Protein AF-A0A5M8P468-F1 (afdb_monomer)

Mean predicted aligned error: 10.77 Å

Foldseek 3Di:
DDDPDDDPLVVVQVVVVVVVCVVCVPVPQKDKDWDWDFDDDPPDPCRPIDIDIQIDGPVSSVVSVVCQCVDPVNVVVVVVVVVVVVVVVVVCVVPVD

Radius of gyration: 17.07 Å; Cα contacts (8 Å, |Δi|>4): 68; chains: 1; bounding box: 44×42×34 Å

Sequence (97 aa):
MNEKQKSEFAQKLEQTVKELTSAVEGQKGKGFIFIGVECLEDGDADSTNAVIAIAGSGRQIVEGLAQFIKNPQTRPIMDKAMNLVALGSIADLLTSK

Organism: NCBI:txid2540710

pLDDT: mean 73.24, std 12.19, range [32.56, 87.56]

Nearest PDB structures (foldseek):
  8dol-assembly1_F  TM=3.935E-01  e=9.765E+00  Helicobacter pylori 26695

Structure (mmCIF, N/CA/C/O backbone):
data_AF-A0A5M8P468-F1
#
_entry.id   AF-A0A5M8P468-F1
#
loop_
_atom_site.group_PDB
_atom_site.id
_atom_site.type_symbol
_atom_site.label_atom_id
_atom_site.label_alt_id
_atom_site.label_comp_id
_atom_site.label_asym_id
_atom_site.label_entity_id
_atom_site.label_seq_id
_atom_site.pdbx_PDB_ins_code
_atom_site.Cartn_x
_atom_site.Cartn_y
_atom_site.Cartn_z
_atom_site.occupancy
_atom_site.B_iso_or_equiv
_atom_site.auth_seq_id
_atom_site.auth_comp_id
_atom_site.auth_asym_id
_atom_site.auth_atom_id
_atom_site.pdbx_PDB_model_num
ATOM 1 N N . MET A 1 1 ? 29.426 -0.879 8.395 1.00 32.56 1 MET A N 1
ATOM 2 C CA . MET A 1 1 ? 28.009 -1.018 8.002 1.00 32.56 1 MET A CA 1
ATOM 3 C C . MET A 1 1 ? 27.494 0.386 7.766 1.00 32.56 1 MET A C 1
ATOM 5 O O . MET A 1 1 ? 27.363 1.108 8.740 1.00 32.56 1 MET A O 1
ATOM 9 N N . ASN A 1 2 ? 27.326 0.816 6.514 1.00 38.31 2 ASN A N 1
ATOM 10 C C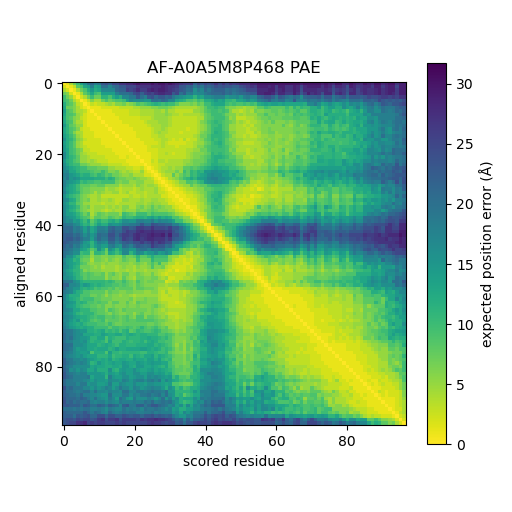A . ASN A 1 2 ? 26.673 2.099 6.253 1.00 38.31 2 ASN A CA 1
ATOM 11 C C . ASN A 1 2 ? 25.190 1.808 6.072 1.00 38.31 2 ASN A C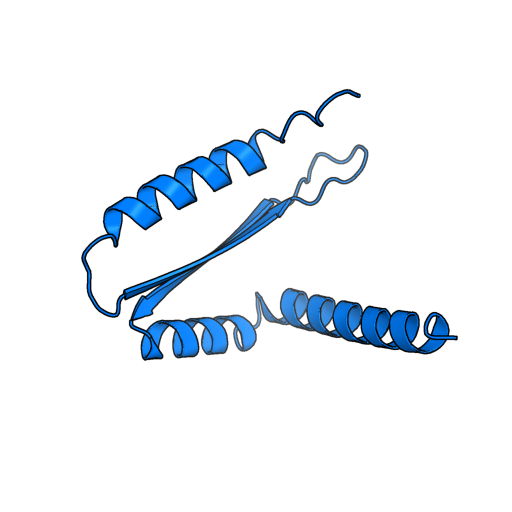 1
ATOM 13 O O . ASN A 1 2 ? 24.807 1.123 5.124 1.00 38.31 2 ASN A O 1
ATOM 17 N N . GLU A 1 3 ? 24.381 2.269 7.020 1.00 44.62 3 GLU A N 1
ATOM 18 C CA . GLU A 1 3 ? 22.939 2.374 6.847 1.00 44.62 3 GLU A CA 1
ATOM 19 C C . GLU A 1 3 ? 22.698 3.107 5.523 1.00 44.62 3 GLU A C 1
ATOM 21 O O . GLU A 1 3 ? 23.156 4.236 5.341 1.00 44.62 3 GLU A O 1
ATOM 26 N N . LYS A 1 4 ? 22.083 2.421 4.551 1.00 53.56 4 LYS A N 1
ATOM 27 C CA . LYS A 1 4 ? 21.727 3.003 3.252 1.00 53.56 4 LYS A CA 1
ATOM 28 C C . LYS A 1 4 ? 20.987 4.312 3.520 1.00 53.56 4 LYS A C 1
ATOM 30 O O . LYS A 1 4 ? 19.909 4.282 4.113 1.00 53.56 4 LYS A O 1
ATOM 35 N N . GLN A 1 5 ? 21.561 5.439 3.101 1.00 57.34 5 GLN A N 1
ATOM 36 C CA . GLN A 1 5 ? 20.862 6.720 3.107 1.00 57.34 5 GLN A CA 1
ATOM 37 C C . GLN A 1 5 ? 19.545 6.523 2.350 1.00 57.34 5 GLN A C 1
ATOM 39 O O . GLN A 1 5 ? 19.553 6.174 1.170 1.00 57.34 5 GLN A O 1
ATOM 44 N N . LYS A 1 6 ? 18.414 6.651 3.055 1.00 62.53 6 LYS A N 1
ATOM 45 C CA . LYS A 1 6 ? 17.086 6.582 2.436 1.00 62.53 6 LYS A CA 1
ATOM 46 C C . LYS A 1 6 ? 16.991 7.694 1.395 1.00 62.53 6 LYS A C 1
ATOM 48 O O . LYS A 1 6 ? 17.365 8.827 1.708 1.00 62.53 6 LYS A O 1
ATOM 53 N N . SER A 1 7 ? 16.483 7.374 0.208 1.00 75.44 7 SER A N 1
ATOM 54 C CA . SER A 1 7 ? 16.243 8.354 -0.852 1.00 75.44 7 SER A CA 1
ATOM 55 C C . SER A 1 7 ? 15.368 9.508 -0.353 1.00 75.44 7 SER A C 1
ATOM 57 O O . SER A 1 7 ? 14.561 9.350 0.571 1.00 75.44 7 SER A O 1
ATOM 59 N N . GLU A 1 8 ? 15.495 10.682 -0.976 1.00 79.12 8 GLU A N 1
ATOM 60 C CA . GLU A 1 8 ? 14.618 11.820 -0.670 1.00 79.12 8 GLU A CA 1
ATOM 61 C C . GLU A 1 8 ? 13.137 11.470 -0.875 1.00 79.12 8 GLU A C 1
ATOM 63 O O . GLU A 1 8 ? 12.273 11.964 -0.147 1.00 79.12 8 GLU A O 1
ATOM 68 N N . PHE A 1 9 ? 12.838 10.593 -1.840 1.00 75.62 9 PHE A N 1
ATOM 69 C CA . PHE A 1 9 ? 11.493 10.085 -2.078 1.00 75.62 9 PHE A CA 1
ATOM 70 C C . PHE A 1 9 ? 10.975 9.283 -0.881 1.00 75.62 9 PHE A C 1
ATOM 72 O O . PHE A 1 9 ? 9.902 9.592 -0.363 1.00 75.62 9 PHE A O 1
ATOM 79 N N . ALA A 1 10 ? 11.754 8.319 -0.378 1.00 76.88 10 ALA A N 1
ATOM 80 C CA . ALA A 1 10 ? 11.377 7.527 0.790 1.00 76.88 10 ALA A CA 1
ATOM 81 C C . ALA A 1 10 ? 11.175 8.402 2.040 1.00 76.88 10 ALA A C 1
ATOM 83 O O . ALA A 1 10 ? 10.227 8.192 2.795 1.00 76.88 10 ALA A O 1
ATOM 84 N N . GLN A 1 11 ? 12.013 9.424 2.237 1.00 82.00 11 GLN A N 1
ATOM 85 C CA . GLN A 1 11 ? 11.864 10.361 3.357 1.00 82.00 11 GLN A CA 1
ATOM 86 C C . GLN A 1 11 ? 10.570 11.187 3.256 1.00 82.00 11 GLN A C 1
ATOM 88 O O . GLN A 1 11 ? 9.832 11.305 4.237 1.00 82.00 11 GLN A O 1
ATOM 93 N N . LYS A 1 12 ? 10.251 11.719 2.067 1.00 81.38 12 LYS A N 1
ATOM 94 C CA . LYS A 1 12 ? 8.993 12.448 1.817 1.00 81.38 12 LYS A CA 1
ATOM 95 C C . LYS A 1 12 ? 7.769 11.545 1.974 1.00 81.38 12 LYS A C 1
ATOM 97 O O . LYS A 1 12 ? 6.752 11.977 2.522 1.00 81.38 12 LYS A O 1
ATOM 102 N N . LEU A 1 13 ? 7.872 10.289 1.538 1.00 82.56 13 LEU A N 1
ATOM 103 C CA . LEU A 1 13 ? 6.824 9.285 1.694 1.00 82.56 13 LEU A CA 1
ATOM 104 C C . LEU A 1 13 ? 6.540 9.010 3.176 1.00 82.56 13 LEU A C 1
ATOM 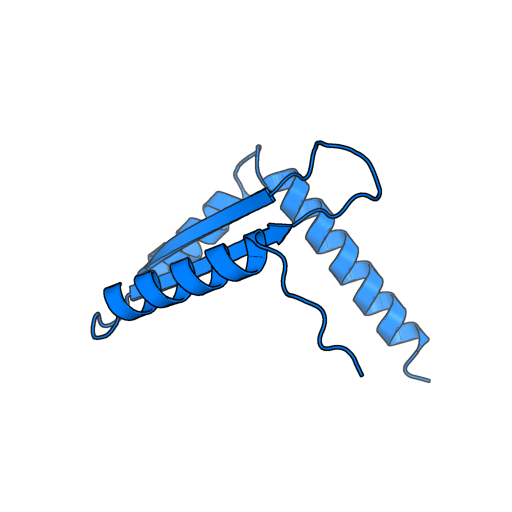106 O O . LEU A 1 13 ? 5.389 9.066 3.600 1.00 82.56 13 LEU A O 1
ATOM 110 N N . GLU A 1 14 ? 7.582 8.786 3.980 1.00 82.31 14 GLU A N 1
ATOM 111 C CA . GLU A 1 14 ? 7.453 8.558 5.425 1.00 82.31 14 GLU A CA 1
ATOM 112 C C . GLU A 1 14 ? 6.832 9.751 6.152 1.00 82.31 14 GLU A C 1
ATOM 114 O O . GLU A 1 14 ? 5.981 9.568 7.026 1.00 82.31 14 GLU A O 1
ATOM 119 N N . GLN A 1 15 ? 7.223 10.970 5.781 1.00 86.50 15 GLN A N 1
ATOM 120 C CA . GLN A 1 15 ? 6.644 12.182 6.350 1.00 86.50 15 GLN A CA 1
ATOM 121 C C . GLN A 1 15 ? 5.149 12.302 6.013 1.00 86.50 15 GLN A C 1
ATOM 123 O O . GLN A 1 15 ? 4.333 12.525 6.906 1.00 86.50 15 GLN A O 1
ATOM 128 N N . THR A 1 16 ? 4.779 12.041 4.757 1.00 84.56 16 THR A N 1
ATOM 129 C CA . THR A 1 16 ? 3.377 12.050 4.304 1.00 84.56 16 THR A CA 1
ATOM 130 C C . THR A 1 16 ? 2.541 11.005 5.052 1.00 84.56 16 THR A C 1
ATOM 132 O O . THR A 1 16 ? 1.427 11.288 5.493 1.00 84.56 16 THR A O 1
ATOM 135 N N . VAL A 1 17 ? 3.081 9.798 5.258 1.00 84.81 17 VAL A N 1
ATOM 136 C CA . VAL A 1 17 ? 2.400 8.735 6.017 1.00 84.81 17 VAL A CA 1
ATOM 137 C C . VAL A 1 17 ? 2.177 9.143 7.474 1.00 84.81 17 VAL A C 1
ATOM 139 O O . VAL A 1 17 ? 1.093 8.897 8.006 1.00 84.81 17 VAL A O 1
ATOM 142 N N . LYS A 1 18 ? 3.156 9.786 8.126 1.00 87.56 18 LYS A N 1
ATOM 143 C CA . LYS A 1 18 ? 3.003 10.286 9.505 1.00 87.56 18 LYS A CA 1
ATOM 144 C C . LYS A 1 18 ? 1.877 11.311 9.607 1.00 87.56 18 LYS A C 1
ATOM 146 O O . LYS A 1 18 ? 1.003 11.161 10.456 1.00 87.56 18 LYS A O 1
ATOM 151 N N . GLU A 1 19 ? 1.861 12.296 8.713 1.00 87.25 19 GLU A N 1
ATOM 152 C CA . GLU A 1 19 ? 0.837 13.347 8.691 1.00 87.25 19 GLU A CA 1
ATOM 153 C C . GLU A 1 19 ? -0.571 12.773 8.485 1.00 87.25 19 GLU A C 1
ATOM 155 O O . GLU A 1 19 ? -1.500 13.117 9.218 1.00 87.25 19 GLU A O 1
ATOM 160 N N . LEU A 1 20 ? -0.725 11.835 7.546 1.00 84.25 20 LEU A N 1
ATOM 161 C CA . LEU A 1 20 ? -2.006 11.172 7.293 1.00 84.25 20 LEU A CA 1
ATOM 162 C C . LEU A 1 20 ? -2.441 10.271 8.454 1.00 84.25 20 LEU A C 1
ATOM 164 O O . LEU A 1 20 ? -3.629 10.233 8.775 1.00 84.25 20 LEU A O 1
ATOM 168 N N . THR A 1 21 ? -1.501 9.580 9.109 1.00 83.31 21 THR A N 1
ATOM 169 C CA . THR A 1 21 ? -1.787 8.748 10.293 1.00 83.31 21 THR A CA 1
ATOM 170 C C . THR A 1 21 ? -2.357 9.605 11.413 1.00 83.31 21 THR A C 1
ATOM 172 O O . THR A 1 21 ? -3.423 9.291 11.937 1.00 83.31 21 THR A O 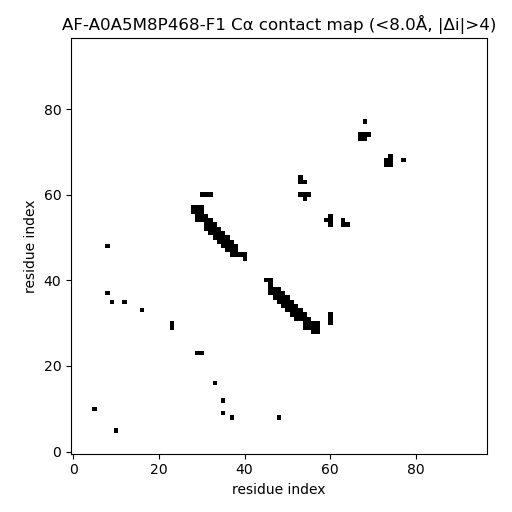1
ATOM 175 N N . SER A 1 22 ? -1.703 10.725 11.722 1.00 86.31 22 SER A N 1
ATOM 176 C CA . SER A 1 22 ? -2.178 11.667 12.736 1.00 86.31 22 SER A CA 1
ATOM 177 C C . SER A 1 22 ? -3.523 12.293 12.360 1.00 86.31 22 SER A C 1
ATOM 179 O O . SER A 1 22 ? -4.371 12.487 13.226 1.00 86.31 22 SER A O 1
ATOM 181 N N . ALA A 1 23 ? -3.772 12.559 11.074 1.00 83.50 23 ALA A N 1
ATOM 182 C CA . ALA A 1 23 ? -5.050 13.106 10.623 1.00 83.50 23 ALA A CA 1
ATOM 183 C C . ALA A 1 23 ? -6.228 12.139 10.837 1.00 83.50 23 ALA A C 1
ATOM 185 O O . ALA A 1 23 ? -7.349 12.592 11.070 1.00 83.50 23 ALA A O 1
ATOM 186 N N . VAL A 1 24 ? -6.007 10.821 10.758 1.00 80.69 24 VAL A N 1
ATOM 187 C CA . VAL A 1 24 ? -7.059 9.803 10.963 1.00 80.69 24 VAL A CA 1
ATOM 188 C C . VAL A 1 24 ? -7.068 9.209 12.373 1.00 80.69 24 VAL A C 1
ATOM 190 O O . VAL A 1 24 ? -7.960 8.424 12.701 1.00 80.69 24 VAL A O 1
ATOM 193 N N . 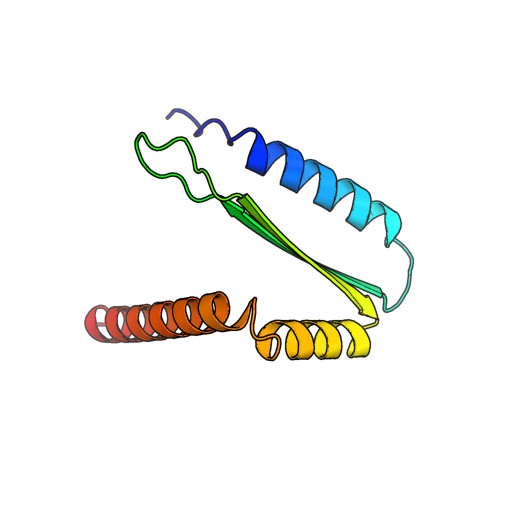GLU A 1 25 ? -6.118 9.593 13.221 1.00 81.75 25 GLU A N 1
ATOM 194 C CA . GLU A 1 25 ? -6.037 9.156 14.609 1.00 81.75 25 GLU A CA 1
ATOM 195 C C . GLU A 1 25 ? -7.311 9.560 15.372 1.00 81.75 25 GLU A C 1
ATOM 197 O O . GLU A 1 25 ? -7.805 10.683 15.280 1.00 81.75 25 GLU A O 1
ATOM 202 N N . GLY A 1 26 ? -7.927 8.601 16.067 1.00 78.25 26 GLY A N 1
ATOM 203 C CA . GLY A 1 26 ? -9.217 8.801 16.739 1.00 78.25 26 GLY A CA 1
ATOM 204 C C . GLY A 1 26 ? -10.454 8.755 15.825 1.00 78.25 26 GLY A C 1
ATOM 205 O O . GLY A 1 26 ? -11.578 8.706 16.334 1.00 78.25 26 GLY A O 1
ATOM 206 N N . GLN A 1 27 ? -10.300 8.681 14.497 1.00 79.56 27 GLN A N 1
ATOM 207 C CA . GLN A 1 27 ? -11.425 8.507 13.573 1.00 79.56 27 GLN A CA 1
ATOM 208 C C . GLN A 1 27 ? -11.791 7.021 13.435 1.00 79.56 27 GLN A C 1
ATOM 210 O O . GLN A 1 27 ? -11.231 6.286 12.621 1.00 79.56 27 GLN A O 1
ATOM 215 N N . LYS A 1 28 ? -12.762 6.557 14.235 1.00 74.62 28 LYS A N 1
ATOM 216 C CA . LYS A 1 28 ? -13.203 5.152 14.209 1.00 74.62 28 LYS A CA 1
ATOM 217 C C . LYS A 1 28 ? -13.650 4.722 12.809 1.00 74.62 28 LYS A C 1
ATOM 219 O O . LYS A 1 28 ? -14.533 5.329 12.207 1.00 74.62 28 LYS A O 1
ATOM 224 N N . GLY A 1 29 ? -13.065 3.625 12.334 1.00 73.75 29 GLY A N 1
ATOM 225 C CA . GLY A 1 29 ? -13.461 2.953 11.100 1.00 73.75 29 GLY A CA 1
ATOM 226 C C . GLY A 1 29 ? -12.906 3.562 9.816 1.00 73.75 29 GLY A C 1
ATOM 227 O O . GLY A 1 29 ? -13.285 3.064 8.759 1.00 73.75 29 GLY A O 1
ATOM 228 N N . LYS A 1 30 ? -12.037 4.582 9.886 1.00 80.25 30 LYS A N 1
ATOM 229 C CA . LYS A 1 30 ? -11.324 5.154 8.733 1.00 80.25 30 LYS A CA 1
ATOM 230 C C . LYS A 1 30 ? -9.880 4.663 8.677 1.00 80.25 30 LYS A C 1
ATOM 232 O O . LYS A 1 30 ? -9.270 4.402 9.707 1.00 80.25 30 LYS A O 1
ATOM 237 N N . GLY A 1 31 ? -9.341 4.558 7.471 1.00 81.38 31 GLY A N 1
ATOM 238 C CA . GLY A 1 31 ? -7.955 4.187 7.230 1.00 81.38 31 GLY A CA 1
ATOM 239 C C . GLY A 1 31 ? -7.514 4.568 5.825 1.00 81.38 31 GLY A C 1
ATOM 240 O O . GLY A 1 31 ? -8.302 5.071 5.017 1.00 81.38 31 GLY A O 1
ATOM 241 N N . PHE A 1 32 ? -6.241 4.326 5.541 1.00 8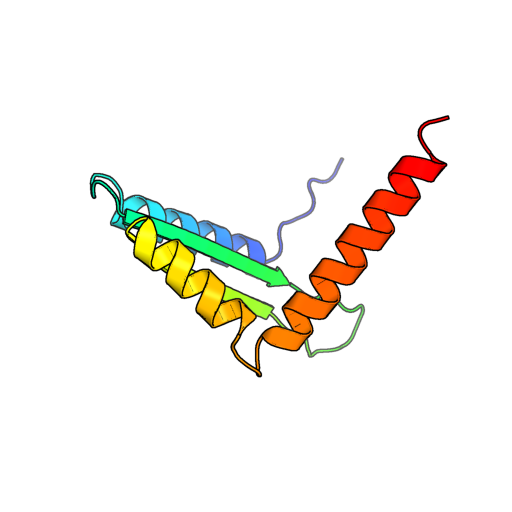1.88 32 PHE A N 1
ATOM 242 C CA . PHE A 1 32 ? -5.674 4.546 4.223 1.00 81.88 32 PHE A CA 1
ATOM 243 C C . PHE A 1 32 ? -4.611 3.499 3.891 1.00 81.88 32 PHE A C 1
ATOM 245 O O . PHE A 1 32 ? -3.988 2.921 4.778 1.00 81.88 32 PHE A O 1
ATOM 252 N N . ILE A 1 33 ? -4.415 3.267 2.597 1.00 78.50 33 ILE A N 1
ATOM 253 C CA . ILE A 1 33 ? -3.314 2.496 2.025 1.00 78.50 33 ILE A CA 1
ATOM 254 C C . ILE A 1 33 ? -2.491 3.476 1.196 1.00 78.50 33 ILE A C 1
ATOM 256 O O . ILE A 1 33 ? -3.037 4.156 0.327 1.00 78.50 33 ILE A O 1
ATOM 260 N N . PHE A 1 34 ? -1.194 3.547 1.478 1.00 77.69 34 PHE A N 1
ATOM 261 C CA . PHE A 1 34 ? -0.247 4.391 0.761 1.00 77.69 34 PHE A CA 1
ATOM 262 C C . PHE A 1 34 ? 0.862 3.500 0.198 1.00 77.69 34 PHE A C 1
ATOM 264 O O . PHE A 1 34 ? 1.560 2.834 0.960 1.00 77.69 34 PHE A O 1
ATOM 271 N N . ILE A 1 35 ? 0.996 3.446 -1.126 1.00 75.19 35 ILE A N 1
ATOM 272 C CA . ILE A 1 35 ? 2.020 2.653 -1.816 1.00 75.19 35 ILE A CA 1
ATOM 273 C C . ILE A 1 35 ? 2.890 3.625 -2.602 1.00 75.19 35 ILE A C 1
ATOM 275 O O . ILE A 1 35 ? 2.408 4.255 -3.540 1.00 75.19 35 ILE A O 1
ATOM 279 N N . GLY A 1 36 ? 4.155 3.753 -2.206 1.00 69.31 36 GLY A N 1
ATOM 280 C CA . GLY A 1 36 ? 5.170 4.471 -2.969 1.00 69.31 36 GLY A CA 1
ATOM 281 C C . GLY A 1 36 ? 6.053 3.484 -3.720 1.00 69.31 36 GLY A C 1
ATOM 282 O O . GLY A 1 36 ? 6.542 2.523 -3.129 1.00 69.31 36 GLY A O 1
ATOM 283 N N . VAL A 1 37 ? 6.247 3.718 -5.012 1.00 67.94 37 VAL A N 1
ATOM 284 C CA . VAL A 1 37 ? 7.165 2.962 -5.864 1.00 67.94 37 VAL A CA 1
ATOM 285 C C . VAL A 1 37 ? 8.218 3.930 -6.374 1.00 67.94 37 VAL A C 1
ATOM 287 O O . VAL A 1 37 ? 7.882 4.912 -7.031 1.00 67.94 37 VAL A O 1
ATOM 290 N N . GLU A 1 38 ? 9.473 3.637 -6.054 1.00 65.88 38 GLU A N 1
ATOM 291 C CA . GLU A 1 38 ? 10.646 4.340 -6.564 1.00 65.88 38 GLU A CA 1
ATOM 292 C C . GLU A 1 38 ? 11.354 3.415 -7.554 1.00 65.88 38 GLU A C 1
ATOM 294 O O . GLU A 1 38 ? 11.901 2.381 -7.163 1.00 65.88 38 GLU A O 1
ATOM 299 N N . CYS A 1 39 ? 11.307 3.752 -8.843 1.00 60.25 39 CYS A N 1
ATOM 300 C CA . CYS A 1 39 ? 12.120 3.078 -9.849 1.00 60.25 39 CYS A CA 1
ATOM 301 C C . CYS A 1 39 ? 13.505 3.729 -9.877 1.00 60.25 39 CYS A C 1
ATOM 303 O O . CYS A 1 39 ? 13.673 4.826 -10.408 1.00 60.25 39 CYS A O 1
ATOM 305 N N . LEU A 1 40 ? 14.486 3.047 -9.290 1.00 57.56 40 LEU A N 1
ATOM 306 C CA . LEU A 1 40 ? 15.897 3.400 -9.403 1.00 57.56 40 LEU A CA 1
ATOM 307 C C . LEU A 1 40 ? 16.455 2.702 -10.650 1.00 57.56 40 LEU A C 1
ATOM 309 O O . LEU A 1 40 ? 16.886 1.554 -10.559 1.00 57.56 40 LEU A O 1
ATOM 313 N N . GLU A 1 41 ? 16.394 3.341 -11.818 1.00 54.09 41 GLU A N 1
ATOM 314 C CA . GLU A 1 41 ? 17.223 2.901 -12.946 1.00 54.09 41 GLU A CA 1
ATOM 315 C C . GLU A 1 41 ? 18.606 3.551 -12.842 1.00 54.09 41 GLU A C 1
ATOM 317 O O . GLU A 1 41 ? 18.733 4.743 -12.548 1.00 54.09 41 GLU A O 1
ATOM 322 N N . ASP A 1 42 ? 19.654 2.753 -13.057 1.00 52.03 42 ASP A N 1
ATOM 323 C CA . ASP A 1 42 ? 21.032 3.234 -13.105 1.00 52.03 42 ASP A CA 1
ATOM 324 C C . ASP A 1 42 ? 21.216 4.123 -14.345 1.00 52.03 42 ASP A C 1
ATOM 326 O O . ASP A 1 42 ? 21.535 3.650 -15.434 1.00 52.03 42 ASP A O 1
ATOM 330 N N . GLY A 1 43 ? 21.039 5.433 -14.167 1.00 50.00 43 GLY A N 1
ATOM 331 C CA . GLY A 1 43 ? 21.530 6.443 -15.103 1.00 50.00 43 GLY A CA 1
ATOM 332 C C . GLY A 1 43 ? 20.527 7.046 -16.084 1.00 50.00 43 GLY A C 1
ATOM 333 O O . GLY A 1 43 ? 20.976 7.823 -16.925 1.00 50.00 43 GLY A O 1
ATOM 334 N N . ASP A 1 44 ? 19.222 6.781 -15.967 1.00 43.75 44 ASP A N 1
ATOM 335 C CA . ASP A 1 44 ? 18.211 7.503 -16.750 1.00 43.75 44 ASP A CA 1
ATOM 336 C C . ASP A 1 44 ? 17.359 8.429 -15.870 1.00 43.75 44 ASP A C 1
ATOM 338 O O . ASP A 1 44 ? 16.970 8.096 -14.749 1.00 43.75 44 ASP A O 1
ATOM 342 N N . ALA A 1 45 ? 17.117 9.644 -16.362 1.00 46.59 45 ALA A N 1
ATOM 343 C CA . ALA A 1 45 ? 16.515 10.747 -15.609 1.00 46.59 45 ALA A CA 1
ATOM 344 C C . ALA A 1 45 ? 15.009 10.556 -15.327 1.00 46.59 45 ALA A C 1
ATOM 346 O O . ALA A 1 45 ? 14.409 11.352 -14.600 1.00 46.59 45 ALA A O 1
ATOM 347 N N . ASP A 1 46 ? 14.419 9.477 -15.838 1.00 43.53 46 ASP A N 1
ATOM 348 C CA . ASP A 1 46 ? 13.018 9.108 -15.660 1.00 43.53 46 ASP A CA 1
ATOM 349 C C . ASP A 1 46 ? 12.840 8.165 -14.460 1.00 43.53 46 ASP A C 1
ATOM 351 O O . ASP A 1 46 ? 12.308 7.056 -14.561 1.00 43.53 46 ASP A 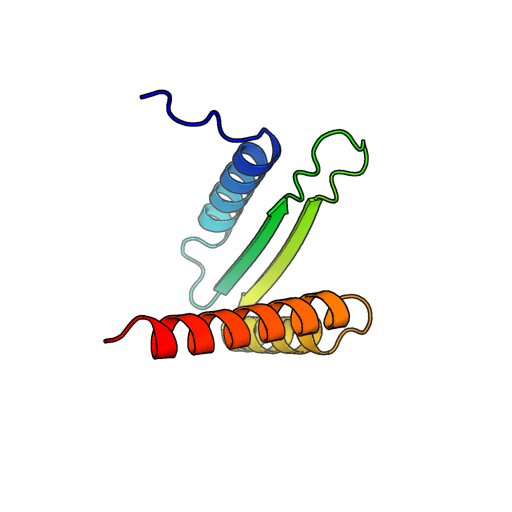O 1
ATOM 355 N N . SER A 1 47 ? 13.247 8.631 -13.273 1.00 52.38 47 SER A N 1
ATOM 356 C CA . SER A 1 47 ? 12.834 7.996 -12.015 1.00 52.38 47 SER A CA 1
ATOM 357 C C . SER A 1 47 ? 11.320 8.155 -11.863 1.00 52.38 47 SER A C 1
ATOM 359 O O . SER A 1 47 ? 10.797 9.145 -11.348 1.00 52.38 47 SER A O 1
ATOM 361 N N . THR A 1 48 ? 10.575 7.184 -12.392 1.00 51.50 48 THR A N 1
ATOM 362 C CA . THR A 1 48 ? 9.120 7.174 -12.273 1.00 51.50 48 THR A CA 1
ATOM 363 C C . THR A 1 48 ? 8.774 6.862 -10.826 1.00 51.50 48 THR A C 1
ATOM 365 O O . THR A 1 48 ? 8.784 5.711 -10.390 1.00 51.50 48 THR A O 1
ATOM 368 N N . ASN A 1 49 ? 8.469 7.919 -10.085 1.00 62.62 49 ASN A N 1
ATOM 369 C CA . ASN A 1 49 ? 7.969 7.846 -8.726 1.00 62.62 49 ASN A CA 1
ATOM 370 C C . ASN A 1 49 ? 6.445 7.760 -8.778 1.00 62.62 49 ASN A C 1
ATOM 372 O O . ASN A 1 49 ? 5.771 8.732 -9.127 1.00 62.62 49 ASN A O 1
ATOM 376 N N . ALA A 1 50 ? 5.892 6.594 -8.452 1.00 63.44 50 ALA A N 1
ATOM 377 C CA . ALA A 1 50 ? 4.449 6.396 -8.408 1.00 63.44 50 ALA A CA 1
ATOM 378 C C . ALA A 1 50 ? 3.970 6.362 -6.958 1.00 63.44 50 ALA A C 1
ATOM 380 O O .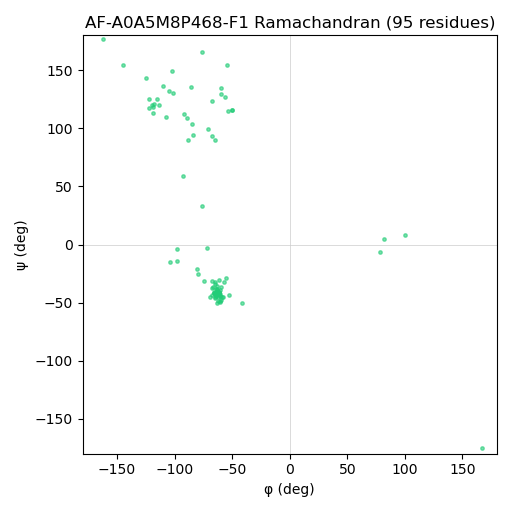 ALA A 1 50 ? 4.528 5.656 -6.119 1.00 63.44 50 ALA A O 1
ATOM 381 N N . VAL A 1 51 ? 2.910 7.112 -6.668 1.00 67.94 51 VAL A N 1
ATOM 382 C CA . VAL A 1 51 ? 2.244 7.096 -5.366 1.00 67.94 51 VAL A CA 1
ATOM 383 C C . VAL A 1 51 ? 0.783 6.732 -5.571 1.00 67.94 51 VAL A C 1
ATOM 385 O O . VAL A 1 51 ? 0.070 7.384 -6.331 1.00 67.94 51 VAL A O 1
ATOM 388 N N . ILE A 1 52 ? 0.333 5.691 -4.876 1.00 74.44 52 ILE A N 1
ATOM 389 C CA . ILE A 1 52 ? -1.064 5.262 -4.845 1.00 74.44 52 ILE A CA 1
ATOM 390 C C . ILE A 1 52 ? -1.579 5.490 -3.431 1.00 74.44 52 ILE A C 1
ATOM 392 O O . ILE A 1 52 ? -1.061 4.907 -2.479 1.00 74.44 52 ILE A O 1
ATOM 396 N N . ALA A 1 53 ? -2.609 6.323 -3.306 1.00 76.31 53 ALA A N 1
ATOM 397 C CA . ALA A 1 53 ? -3.268 6.624 -2.044 1.00 76.31 53 ALA A CA 1
ATOM 398 C C . ALA A 1 53 ? -4.741 6.212 -2.119 1.00 76.31 53 ALA A C 1
ATOM 400 O O . ALA A 1 53 ? -5.494 6.721 -2.948 1.00 76.31 53 ALA A O 1
ATOM 401 N N . ILE A 1 54 ? -5.160 5.301 -1.245 1.00 80.81 54 ILE A N 1
ATOM 402 C CA . ILE A 1 54 ? -6.559 4.888 -1.097 1.00 80.81 54 ILE A CA 1
ATOM 403 C C . ILE A 1 54 ? -6.976 5.240 0.322 1.00 80.81 54 ILE A C 1
ATOM 405 O O . ILE A 1 54 ? -6.402 4.701 1.260 1.00 80.81 54 ILE A O 1
ATOM 409 N N . ALA A 1 55 ? -7.966 6.112 0.497 1.00 80.94 55 ALA A N 1
ATOM 410 C CA . ALA A 1 55 ? -8.471 6.513 1.810 1.00 80.94 55 ALA A CA 1
ATOM 411 C C . ALA A 1 55 ? -9.979 6.272 1.910 1.00 80.94 55 ALA A C 1
ATOM 413 O O . ALA A 1 55 ? -10.718 6.482 0.949 1.00 80.94 55 ALA A O 1
ATOM 414 N N . GLY A 1 56 ? -10.451 5.853 3.081 1.00 82.19 56 GLY A N 1
ATOM 415 C CA . GLY A 1 56 ? -11.877 5.653 3.314 1.00 82.19 56 GLY A CA 1
ATOM 416 C C . GLY A 1 56 ? -12.174 4.876 4.587 1.00 82.19 56 GLY A C 1
ATOM 417 O O . GLY A 1 56 ? -11.286 4.558 5.373 1.00 82.19 56 GLY A O 1
ATOM 418 N N . SER A 1 57 ? -13.448 4.564 4.803 1.00 81.56 57 SER A N 1
ATOM 419 C CA . SER A 1 57 ? -13.850 3.559 5.788 1.00 81.56 57 SER A CA 1
ATOM 420 C C . SER A 1 57 ? -13.616 2.135 5.281 1.00 81.56 57 SER A C 1
ATOM 422 O O . SER A 1 57 ? -13.429 1.947 4.083 1.00 81.56 57 SER A O 1
ATOM 424 N N . GLY A 1 58 ? -13.648 1.121 6.154 1.00 76.38 58 GLY A N 1
ATOM 425 C CA . GLY A 1 58 ? -13.311 -0.271 5.795 1.00 76.38 58 GLY A CA 1
ATOM 426 C C . GLY A 1 58 ? -13.856 -0.745 4.434 1.00 76.38 58 GLY A C 1
ATOM 427 O O . GLY A 1 58 ? -13.087 -1.193 3.587 1.00 76.38 58 GLY A O 1
ATOM 428 N N . ARG A 1 59 ? -15.157 -0.555 4.164 1.00 81.19 59 ARG A N 1
ATOM 429 C CA . ARG A 1 59 ? -15.764 -0.889 2.860 1.00 81.19 59 ARG A CA 1
ATOM 430 C C . ARG A 1 59 ? -15.242 -0.017 1.709 1.00 81.19 59 ARG A C 1
ATOM 432 O O . ARG A 1 59 ? -14.972 -0.537 0.632 1.00 81.19 59 ARG A O 1
ATOM 439 N N . GLN A 1 60 ? -15.072 1.281 1.937 1.00 79.69 60 GLN A N 1
ATOM 440 C CA . GLN A 1 60 ? -14.582 2.231 0.931 1.00 79.69 60 GLN A CA 1
ATOM 441 C C . GLN A 1 60 ? -13.120 1.970 0.550 1.00 79.69 60 GLN A C 1
ATOM 443 O O . GLN A 1 60 ? -12.752 2.176 -0.600 1.00 79.69 60 GLN A O 1
ATOM 448 N N . ILE A 1 61 ? -12.293 1.473 1.476 1.00 82.50 61 ILE A N 1
ATOM 449 C CA . ILE A 1 61 ? -10.916 1.056 1.172 1.00 82.50 61 ILE A CA 1
ATOM 450 C C . ILE A 1 61 ? -10.930 -0.138 0.213 1.00 82.50 61 ILE A C 1
ATOM 452 O O . ILE A 1 61 ? -10.216 -0.134 -0.787 1.00 82.50 61 ILE A O 1
ATOM 456 N N . VAL A 1 62 ? -11.776 -1.139 0.481 1.00 80.31 62 VAL A N 1
ATOM 457 C CA . VAL A 1 62 ? -11.925 -2.315 -0.392 1.00 80.31 62 VAL A CA 1
ATOM 458 C C . VAL A 1 62 ? -12.454 -1.910 -1.771 1.00 80.31 62 VAL A C 1
ATOM 460 O O . VAL A 1 62 ? -11.941 -2.371 -2.789 1.00 80.31 62 VAL A O 1
ATOM 463 N N . GLU A 1 63 ? -13.442 -1.017 -1.826 1.00 84.12 63 GLU A N 1
ATOM 464 C CA . GLU A 1 63 ? -13.977 -0.486 -3.085 1.00 84.12 63 GLU A CA 1
ATOM 465 C C . GLU A 1 63 ? -12.930 0.335 -3.852 1.00 84.12 63 GLU A C 1
ATOM 467 O O . GLU A 1 63 ? -12.787 0.154 -5.061 1.00 84.12 63 GLU A O 1
ATOM 472 N N . GLY A 1 64 ? -12.151 1.170 -3.161 1.00 82.81 64 GLY A N 1
ATOM 473 C CA . GLY A 1 64 ? -11.059 1.946 -3.748 1.00 82.81 64 GLY A CA 1
ATOM 474 C C . GLY A 1 64 ? -9.952 1.058 -4.318 1.00 82.81 64 GLY A C 1
ATOM 475 O O . GLY A 1 64 ? -9.493 1.289 -5.436 1.00 82.81 64 GLY A O 1
ATOM 476 N N . LEU A 1 65 ? -9.589 -0.021 -3.619 1.00 81.75 65 LEU A N 1
ATOM 477 C CA . LEU A 1 65 ? -8.640 -1.011 -4.132 1.00 81.75 65 LEU A CA 1
ATOM 478 C C . LEU A 1 65 ? -9.200 -1.752 -5.353 1.00 81.75 65 LEU A C 1
ATOM 480 O O . LEU A 1 65 ? -8.500 -1.939 -6.346 1.00 81.75 65 LEU A O 1
ATOM 484 N N . ALA A 1 66 ? -10.479 -2.127 -5.325 1.00 82.56 66 ALA A N 1
ATOM 485 C CA . ALA A 1 66 ? -11.129 -2.759 -6.469 1.00 82.56 66 ALA A CA 1
ATOM 486 C C . ALA A 1 66 ? -11.193 -1.824 -7.690 1.00 82.56 66 ALA A C 1
ATOM 488 O O . ALA A 1 66 ? -11.008 -2.279 -8.819 1.00 82.56 66 ALA A O 1
ATOM 489 N N . GLN A 1 67 ? -11.433 -0.525 -7.485 1.00 83.94 67 GLN A N 1
ATOM 490 C CA . GLN A 1 67 ? -11.383 0.482 -8.549 1.00 83.94 67 GLN A CA 1
ATOM 491 C C . GLN A 1 67 ? -9.965 0.656 -9.094 1.00 83.94 67 GLN A C 1
ATOM 493 O O . GLN A 1 67 ? -9.797 0.701 -10.311 1.00 83.94 67 GLN A O 1
ATOM 498 N N . PHE A 1 68 ? -8.952 0.672 -8.225 1.00 81.56 68 PHE A N 1
ATOM 499 C CA . PHE A 1 68 ? -7.549 0.712 -8.631 1.00 81.56 68 PHE A CA 1
ATOM 500 C C . PHE A 1 68 ? -7.179 -0.483 -9.521 1.00 81.56 68 PHE A C 1
ATOM 502 O O . PHE A 1 68 ? -6.583 -0.306 -10.577 1.00 81.56 68 PHE A O 1
ATOM 509 N N . ILE A 1 69 ? -7.586 -1.700 -9.162 1.00 79.19 69 ILE A N 1
ATOM 510 C CA . ILE A 1 69 ? -7.294 -2.898 -9.968 1.00 79.19 69 ILE A CA 1
ATOM 511 C C . ILE A 1 69 ? -8.021 -2.857 -11.323 1.00 79.19 69 ILE A C 1
ATOM 513 O O . ILE A 1 69 ? -7.487 -3.299 -12.340 1.00 79.19 69 ILE A O 1
ATOM 517 N N . LYS A 1 70 ? -9.251 -2.331 -11.352 1.00 80.88 70 LYS A N 1
ATOM 518 C CA . LYS A 1 70 ? -10.077 -2.269 -12.569 1.00 80.88 70 LYS A CA 1
ATOM 519 C C . LYS A 1 70 ? -9.722 -1.110 -13.499 1.00 80.88 70 LYS A C 1
ATOM 521 O O . LYS A 1 70 ? -10.089 -1.166 -14.672 1.00 80.88 70 LYS A O 1
ATOM 526 N N . ASN A 1 71 ? -9.062 -0.065 -13.002 1.00 80.81 71 ASN A N 1
ATOM 527 C CA . ASN A 1 71 ? -8.730 1.109 -13.799 1.00 80.81 71 ASN A CA 1
ATOM 528 C C . ASN A 1 71 ? -7.695 0.736 -14.890 1.00 80.81 71 ASN A C 1
ATOM 530 O O . ASN A 1 71 ? -6.621 0.226 -14.567 1.00 80.81 71 ASN A O 1
ATOM 534 N N . PRO A 1 72 ? -7.986 0.987 -16.185 1.00 80.12 72 PRO A N 1
ATOM 535 C CA . PRO A 1 72 ? -7.084 0.656 -17.291 1.00 80.12 72 PRO A CA 1
ATOM 536 C C . PRO A 1 72 ? -5.671 1.242 -17.175 1.00 80.12 72 PRO A C 1
ATOM 538 O O . PRO A 1 72 ? -4.734 0.637 -17.684 1.00 80.12 72 PRO A O 1
ATOM 541 N N . GLN A 1 73 ? -5.501 2.390 -16.510 1.00 74.19 73 GLN A N 1
ATOM 542 C CA . GLN A 1 73 ? -4.193 3.036 -16.337 1.00 74.19 73 GLN A CA 1
ATOM 543 C C . GLN A 1 73 ? -3.306 2.315 -15.315 1.00 74.19 73 GLN A C 1
ATOM 545 O O . GLN A 1 73 ? -2.087 2.310 -15.442 1.00 74.19 73 GLN A O 1
ATOM 550 N N . THR A 1 74 ? -3.911 1.693 -14.307 1.00 73.19 74 THR A N 1
ATOM 551 C CA . THR A 1 74 ? -3.212 1.043 -13.187 1.00 73.19 74 THR A CA 1
ATOM 552 C C . THR A 1 74 ? -3.203 -0.480 -13.310 1.00 73.19 74 THR A C 1
ATOM 554 O O . THR A 1 74 ? -2.385 -1.151 -12.682 1.00 73.19 74 THR A O 1
ATOM 557 N N . ARG A 1 75 ? -4.050 -1.040 -14.178 1.00 76.88 75 ARG A N 1
ATOM 558 C CA . ARG A 1 75 ? -4.105 -2.471 -14.496 1.00 76.88 75 ARG A CA 1
ATOM 559 C C . ARG A 1 75 ? -2.750 -3.075 -14.914 1.00 76.88 75 ARG A C 1
ATOM 561 O O . ARG A 1 75 ? -2.411 -4.115 -14.355 1.00 76.88 75 ARG A O 1
ATOM 568 N N . PRO A 1 76 ? -1.920 -2.439 -15.770 1.00 77.50 76 PRO A N 1
ATOM 569 C CA . PRO A 1 76 ? -0.607 -2.991 -16.123 1.00 77.50 76 PRO A CA 1
ATOM 570 C C . PRO A 1 76 ? 0.349 -3.144 -14.929 1.00 77.50 76 PRO A C 1
ATOM 572 O O . PRO A 1 76 ? 1.186 -4.046 -14.920 1.00 77.50 76 PRO A O 1
ATOM 575 N N . ILE A 1 77 ? 0.226 -2.281 -13.913 1.00 73.94 77 ILE A N 1
ATOM 576 C CA . ILE A 1 77 ? 1.018 -2.360 -12.675 1.00 73.94 77 ILE A CA 1
ATOM 577 C C . ILE A 1 77 ? 0.592 -3.596 -11.876 1.00 73.94 77 ILE A C 1
ATOM 579 O O . ILE A 1 77 ? 1.440 -4.364 -11.421 1.00 73.94 77 ILE A O 1
ATOM 583 N N . MET A 1 78 ? -0.719 -3.823 -11.757 1.00 76.31 78 MET A N 1
ATOM 584 C CA . MET A 1 78 ? -1.261 -4.988 -11.057 1.00 76.31 78 MET A CA 1
ATOM 585 C C . MET A 1 78 ? -0.904 -6.303 -11.764 1.00 76.31 78 MET A C 1
ATOM 587 O O . MET A 1 78 ? -0.493 -7.256 -11.105 1.00 76.31 78 MET A O 1
ATOM 591 N N . ASP A 1 79 ? -0.989 -6.346 -13.096 1.00 78.38 79 ASP A N 1
ATOM 592 C CA . ASP A 1 79 ? -0.624 -7.532 -13.880 1.00 78.38 79 ASP A CA 1
ATOM 593 C C . ASP A 1 79 ? 0.858 -7.903 -13.670 1.00 78.38 79 ASP A C 1
ATOM 595 O O . ASP A 1 79 ? 1.194 -9.068 -13.444 1.00 78.38 79 ASP A O 1
ATOM 599 N N . LYS A 1 80 ? 1.758 -6.907 -13.658 1.00 75.00 80 LYS A N 1
ATOM 600 C CA . LYS A 1 80 ? 3.180 -7.110 -13.328 1.00 75.00 80 LYS A CA 1
ATOM 601 C C . LYS A 1 80 ? 3.375 -7.613 -11.894 1.00 75.00 80 LYS A C 1
ATOM 603 O O . LYS A 1 80 ? 4.139 -8.555 -11.692 1.00 75.00 80 LYS A O 1
ATOM 608 N N . ALA A 1 81 ? 2.683 -7.027 -10.915 1.00 72.75 81 ALA A N 1
ATOM 609 C CA . ALA A 1 81 ? 2.782 -7.440 -9.514 1.00 72.75 81 ALA A CA 1
ATOM 610 C C . ALA A 1 81 ? 2.350 -8.903 -9.311 1.00 72.75 81 ALA A C 1
ATOM 612 O O . ALA A 1 81 ? 3.056 -9.668 -8.658 1.00 72.75 81 ALA A O 1
ATOM 613 N N . MET A 1 82 ? 1.240 -9.322 -9.928 1.00 78.31 82 MET A N 1
ATOM 614 C CA . MET A 1 82 ? 0.752 -10.704 -9.851 1.00 78.31 82 MET A CA 1
ATOM 615 C C . MET A 1 82 ? 1.733 -11.707 -10.471 1.00 78.31 82 MET A C 1
ATOM 617 O O . MET A 1 82 ? 1.959 -12.776 -9.902 1.00 78.31 82 MET A O 1
ATOM 621 N N . ASN A 1 83 ? 2.364 -11.353 -11.594 1.00 74.81 83 ASN A N 1
ATOM 622 C C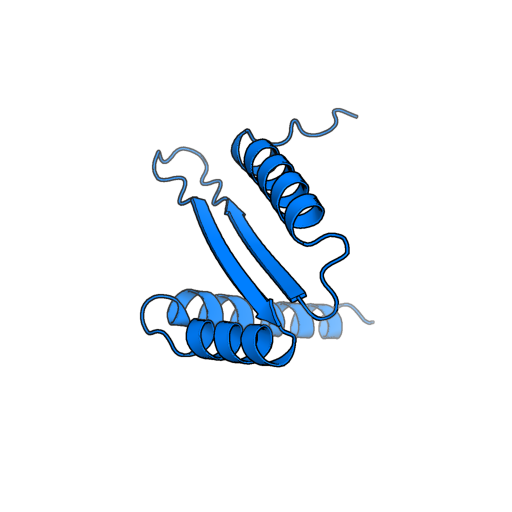A . ASN A 1 83 ? 3.394 -12.191 -12.211 1.00 74.81 83 ASN A CA 1
ATOM 623 C C . ASN A 1 83 ? 4.620 -12.364 -11.301 1.00 74.81 83 ASN A C 1
ATOM 625 O O . ASN A 1 83 ? 5.139 -13.471 -11.178 1.00 74.81 83 ASN A O 1
ATOM 629 N N . LEU A 1 84 ? 5.065 -11.298 -10.627 1.00 72.94 84 LEU A N 1
ATOM 630 C CA . LEU A 1 84 ? 6.179 -11.373 -9.675 1.00 72.94 84 LEU A CA 1
ATOM 631 C C . LEU A 1 84 ? 5.852 -12.263 -8.472 1.00 72.94 84 LEU A C 1
ATOM 633 O O . LEU A 1 84 ? 6.678 -13.086 -8.085 1.00 72.94 84 LEU A O 1
ATOM 637 N N . VAL A 1 85 ? 4.641 -12.144 -7.915 1.00 78.25 85 VAL A N 1
ATOM 638 C CA . VAL A 1 85 ? 4.178 -13.009 -6.817 1.00 78.25 85 VAL A CA 1
ATOM 639 C C . VAL A 1 85 ? 4.202 -14.479 -7.238 1.00 78.25 85 VAL A C 1
ATOM 641 O O . VAL A 1 85 ? 4.720 -15.318 -6.502 1.00 78.25 85 VAL A O 1
ATOM 644 N N . ALA A 1 86 ? 3.707 -14.792 -8.440 1.00 74.88 86 ALA A N 1
ATOM 645 C CA . ALA A 1 86 ? 3.716 -16.156 -8.963 1.00 74.88 86 ALA A CA 1
ATOM 646 C C . ALA A 1 86 ? 5.143 -16.717 -9.119 1.00 74.88 86 ALA A C 1
ATOM 648 O O . ALA A 1 86 ? 5.399 -17.857 -8.733 1.00 74.88 86 ALA A O 1
ATOM 649 N N . LEU A 1 87 ? 6.085 -15.917 -9.632 1.00 70.12 87 LEU A N 1
ATOM 650 C CA . LEU A 1 87 ? 7.494 -16.313 -9.744 1.00 70.12 87 LEU A CA 1
ATOM 651 C C . LEU A 1 87 ? 8.142 -16.557 -8.373 1.00 70.12 87 LEU A C 1
ATOM 653 O O . LEU A 1 87 ? 8.872 -17.534 -8.219 1.00 70.12 87 LEU A O 1
ATOM 657 N N . GLY A 1 88 ? 7.842 -15.717 -7.378 1.00 79.88 88 GLY A N 1
ATOM 658 C CA . GLY A 1 88 ? 8.298 -15.906 -5.998 1.00 79.88 88 GLY A CA 1
ATOM 659 C C . GLY A 1 88 ? 7.798 -17.223 -5.404 1.00 79.88 88 GLY A C 1
ATOM 660 O O . GLY A 1 88 ? 8.596 -18.019 -4.925 1.00 79.88 88 GLY A O 1
ATOM 661 N N . SER A 1 89 ? 6.502 -17.521 -5.553 1.00 80.50 89 SER A N 1
ATOM 662 C CA . SER A 1 89 ? 5.932 -18.797 -5.091 1.00 80.50 89 SER A CA 1
ATOM 663 C C . SER A 1 89 ? 6.588 -20.018 -5.752 1.00 80.50 89 SER A C 1
ATOM 665 O O . SER A 1 89 ? 6.781 -21.042 -5.101 1.00 80.50 89 SER A O 1
ATOM 667 N N . ILE A 1 90 ? 6.963 -19.928 -7.033 1.00 70.81 90 ILE A N 1
ATOM 668 C CA . ILE A 1 90 ? 7.713 -20.994 -7.717 1.00 70.81 90 ILE A CA 1
ATOM 669 C C . ILE A 1 90 ? 9.129 -21.121 -7.139 1.00 70.81 90 ILE A C 1
ATOM 671 O O . ILE A 1 90 ? 9.588 -22.236 -6.900 1.00 70.81 90 ILE A O 1
ATOM 675 N N . ALA A 1 91 ? 9.824 -20.009 -6.891 1.00 74.62 91 ALA A N 1
ATOM 676 C CA . ALA A 1 91 ? 11.154 -20.029 -6.285 1.00 74.62 91 ALA A CA 1
ATOM 677 C C . ALA A 1 91 ? 11.136 -20.644 -4.874 1.00 74.62 91 ALA A C 1
ATOM 679 O O . ALA A 1 91 ? 11.996 -21.468 -4.557 1.00 74.62 91 ALA A O 1
ATOM 680 N N . ASP A 1 92 ? 10.127 -20.323 -4.063 1.00 85.69 92 ASP A N 1
ATOM 681 C CA . ASP A 1 92 ? 9.931 -20.904 -2.730 1.00 85.69 92 ASP A CA 1
ATOM 682 C C . ASP A 1 92 ? 9.724 -22.428 -2.806 1.00 85.69 92 ASP A C 1
ATOM 684 O O . ASP A 1 92 ? 10.321 -23.187 -2.041 1.00 85.69 92 ASP A O 1
ATOM 688 N N . LEU A 1 93 ? 8.948 -22.914 -3.783 1.00 77.44 93 LEU A N 1
ATOM 689 C CA . LEU A 1 93 ? 8.761 -24.354 -4.025 1.00 77.44 93 LEU A CA 1
ATOM 690 C C . LEU A 1 93 ? 10.054 -25.064 -4.454 1.00 77.44 93 LEU A C 1
ATOM 692 O O . LEU A 1 93 ? 10.261 -26.230 -4.127 1.00 77.44 93 LEU A O 1
ATOM 696 N N . LEU A 1 94 ? 10.923 -24.383 -5.201 1.00 76.06 94 LEU A N 1
ATOM 697 C CA . LEU A 1 94 ? 12.188 -24.951 -5.674 1.00 76.06 94 LEU A CA 1
ATOM 698 C C . LEU A 1 94 ? 13.283 -24.948 -4.597 1.00 76.06 94 LEU A C 1
ATOM 700 O O . LEU A 1 94 ? 14.200 -25.768 -4.663 1.00 76.06 94 LEU A O 1
ATOM 704 N N . THR A 1 95 ? 13.194 -24.038 -3.626 1.00 77.19 95 THR A N 1
ATOM 705 C CA . THR A 1 95 ? 14.182 -23.854 -2.550 1.00 77.19 95 THR A CA 1
ATOM 706 C C . THR A 1 95 ? 13.800 -24.533 -1.236 1.00 77.19 95 THR A C 1
ATOM 708 O O . THR A 1 95 ? 14.670 -24.733 -0.396 1.00 77.19 95 THR A O 1
ATOM 711 N N . SER A 1 96 ? 12.547 -24.961 -1.068 1.00 66.12 96 SER A N 1
ATOM 712 C CA . SER A 1 96 ? 12.046 -25.691 0.110 1.00 66.12 96 SER A CA 1
ATOM 713 C C . SER A 1 96 ? 12.462 -27.177 0.167 1.00 66.12 96 SER A C 1
ATOM 715 O O . SER A 1 96 ? 11.717 -28.015 0.677 1.00 66.12 96 SER A O 1
ATOM 717 N N . LYS A 1 97 ? 13.658 -27.508 -0.337 1.00 49.38 97 LYS A N 1
ATOM 718 C CA . LYS A 1 97 ? 14.285 -28.834 -0.199 1.00 49.38 97 LYS A CA 1
ATOM 719 C C . LYS A 1 97 ? 15.136 -28.951 1.058 1.00 49.38 97 LYS A C 1
ATOM 721 O O . LYS A 1 97 ? 15.884 -27.995 1.352 1.00 49.38 97 LYS A O 1
#

Secondary structure (DSSP, 8-state):
-------HHHHHHHHHHHHHHHHHTT-TTEEEEEEEEE---SS-S---EEEEEEEEEHHHHHHHHHHHHH-TTTHHHHHHHHHHHHHHHHHHHHH--

Solvent-accessible surface area (backbone atoms only — not comparable to full-atom values): 5872 Å² total; per-residue (Å²): 137,80,78,76,79,73,50,73,63,57,52,52,50,53,52,52,52,52,56,53,50,62,72,44,59,90,45,86,66,52,52,71,48,79,48,79,44,78,48,85,59,95,86,55,95,74,54,57,67,46,76,48,78,37,68,32,36,70,70,46,36,56,52,44,52,53,48,47,58,68,34,80,87,44,28,66,59,50,56,52,50,54,53,50,52,54,52,50,55,50,50,50,67,72,63,74,115